Protein AF-A0A2V9KVG9-F1 (afdb_monomer_lite)

pLDDT: mean 78.8, std 19.47, range [45.19, 98.06]

Structure (mmCIF, N/CA/C/O backbone):
data_AF-A0A2V9KVG9-F1
#
_entry.id   AF-A0A2V9KVG9-F1
#
loop_
_atom_site.group_PDB
_atom_site.id
_atom_site.type_symbol
_atom_site.label_atom_id
_atom_site.label_alt_id
_atom_site.label_comp_id
_atom_site.label_asym_id
_atom_site.label_entity_id
_atom_site.label_seq_id
_atom_site.pdbx_PDB_ins_code
_atom_site.Cartn_x
_atom_site.Cartn_y
_atom_site.Cartn_z
_atom_site.occupancy
_atom_site.B_iso_or_equiv
_atom_site.auth_seq_id
_atom_site.auth_comp_id
_atom_site.auth_asym_id
_atom_site.auth_atom_id
_atom_site.pdbx_PDB_model_num
ATOM 1 N N . MET A 1 1 ? -57.458 16.244 28.698 1.00 50.31 1 MET A N 1
ATOM 2 C CA . MET A 1 1 ? -57.359 14.765 28.677 1.00 50.31 1 MET A CA 1
ATOM 3 C C . MET A 1 1 ? -57.199 14.367 27.213 1.00 50.31 1 MET A C 1
ATOM 5 O O . MET A 1 1 ? -58.077 14.705 26.449 1.00 50.31 1 MET A O 1
ATOM 9 N N . LEU A 1 2 ? -56.124 13.781 26.694 1.00 45.19 2 LEU A N 1
ATOM 10 C CA . LEU A 1 2 ? -55.059 12.988 27.284 1.00 45.19 2 LEU A CA 1
ATOM 11 C C . LEU A 1 2 ? -53.724 13.298 26.586 1.00 45.19 2 LEU A C 1
ATOM 13 O O . LEU A 1 2 ? -53.633 13.373 25.363 1.00 45.19 2 LEU A O 1
ATOM 17 N N . LEU A 1 3 ? -52.697 13.413 27.419 1.00 51.16 3 LEU A N 1
ATOM 18 C CA . LEU A 1 3 ? -51.278 13.399 27.098 1.00 51.16 3 LEU A CA 1
ATOM 19 C C . LEU A 1 3 ? -50.956 12.101 26.325 1.00 51.16 3 LEU A C 1
ATOM 21 O O . LEU A 1 3 ? -50.972 11.019 26.914 1.00 51.16 3 LEU A O 1
ATOM 25 N N . ARG A 1 4 ? -50.665 12.167 25.017 1.00 58.94 4 ARG A N 1
ATOM 26 C CA . ARG A 1 4 ? -50.066 11.022 24.309 1.00 58.94 4 ARG A CA 1
ATOM 27 C C . ARG A 1 4 ? -48.588 10.948 24.678 1.00 58.94 4 ARG A C 1
ATOM 29 O O . ARG A 1 4 ? -47.727 11.566 24.061 1.00 58.94 4 ARG A O 1
ATOM 36 N N . LEU A 1 5 ? -48.371 10.222 25.769 1.00 59.16 5 LEU A N 1
ATOM 37 C CA . LEU A 1 5 ? -47.117 9.741 26.324 1.00 59.16 5 LEU A CA 1
ATOM 38 C C . LEU A 1 5 ? -46.108 9.420 25.203 1.00 59.16 5 LEU A C 1
ATOM 40 O O . LEU A 1 5 ? -46.229 8.407 24.514 1.00 59.16 5 LEU A O 1
ATOM 44 N N . ARG A 1 6 ? -45.111 10.293 25.008 1.00 57.78 6 ARG A N 1
ATOM 45 C CA . ARG A 1 6 ? -43.883 9.924 24.288 1.00 57.78 6 ARG A CA 1
ATOM 46 C C . ARG A 1 6 ? -43.221 8.845 25.149 1.00 57.78 6 ARG A C 1
ATOM 48 O O . ARG A 1 6 ? -43.018 9.107 26.336 1.00 57.78 6 ARG A O 1
ATOM 55 N N . PRO A 1 7 ? -42.955 7.636 24.626 1.00 55.12 7 PRO A N 1
ATOM 56 C CA . PRO A 1 7 ? -42.476 6.536 25.444 1.00 55.12 7 PRO A CA 1
ATOM 57 C C . PRO A 1 7 ? -41.129 6.927 26.044 1.00 55.12 7 PRO A C 1
ATOM 59 O O . PRO A 1 7 ? -40.128 7.083 25.344 1.00 55.12 7 PRO A O 1
ATOM 62 N N . LEU A 1 8 ? -41.125 7.067 27.367 1.00 59.31 8 LEU A N 1
ATOM 63 C CA . LEU A 1 8 ? -39.987 7.382 28.232 1.00 59.31 8 LEU A CA 1
ATOM 64 C C . LEU A 1 8 ? -38.924 6.257 28.250 1.00 59.31 8 LEU A C 1
ATOM 66 O O . LEU A 1 8 ? -38.130 6.154 29.173 1.00 59.31 8 LEU A O 1
ATOM 70 N N . TRP A 1 9 ? -38.918 5.394 27.233 1.00 51.44 9 TRP A N 1
ATOM 71 C CA . TRP A 1 9 ? -38.003 4.269 27.050 1.00 51.44 9 TRP A CA 1
ATOM 72 C C . TRP A 1 9 ? -36.781 4.625 26.198 1.00 51.44 9 TRP A C 1
ATOM 74 O O . TRP A 1 9 ? -35.740 3.990 26.319 1.00 51.44 9 TRP A O 1
ATOM 84 N N . ILE A 1 10 ? -36.868 5.676 25.378 1.00 55.62 10 ILE A N 1
ATOM 85 C CA . ILE A 1 10 ? -35.761 6.083 24.494 1.00 55.62 10 ILE A CA 1
ATOM 86 C C . ILE A 1 10 ? -34.601 6.706 25.296 1.00 55.62 10 ILE A C 1
ATOM 88 O O . ILE A 1 10 ? -33.453 6.659 24.866 1.00 55.62 10 ILE A O 1
ATOM 92 N N . LEU A 1 11 ? -34.866 7.221 26.502 1.00 54.06 11 LEU A N 1
ATOM 93 C CA . LEU A 1 11 ? -33.834 7.803 27.368 1.00 54.06 11 LEU A CA 1
ATOM 94 C C . LEU A 1 11 ? -33.127 6.783 28.277 1.00 54.06 11 LEU A C 1
ATOM 96 O O . LEU A 1 11 ? -32.067 7.106 28.801 1.00 54.06 11 LEU A O 1
ATOM 100 N N . LEU A 1 12 ? -33.658 5.563 28.447 1.00 57.03 12 LEU A N 1
ATOM 101 C CA . LEU A 1 12 ? -33.042 4.555 29.326 1.00 57.03 12 LEU A CA 1
ATOM 102 C C . LEU A 1 12 ? -32.025 3.658 28.601 1.00 57.03 12 LEU A C 1
ATOM 104 O O . LEU A 1 12 ? -31.155 3.083 29.242 1.00 57.03 12 LEU A O 1
ATOM 108 N N . PHE A 1 13 ? -32.115 3.552 27.272 1.00 53.44 13 PHE A N 1
ATOM 109 C CA . PHE A 1 13 ? -31.229 2.694 26.473 1.00 53.44 13 PHE A CA 1
ATOM 110 C C . PHE A 1 13 ? -30.088 3.456 25.784 1.00 53.44 13 PHE A C 1
ATOM 112 O O . PHE A 1 13 ? -29.139 2.855 25.294 1.00 53.44 13 PHE A O 1
ATOM 119 N N . SER A 1 14 ? -30.169 4.787 25.737 1.00 53.19 14 SER A N 1
ATOM 120 C CA . SER A 1 14 ? -29.235 5.627 24.977 1.00 53.19 14 SER A CA 1
ATOM 121 C C . SER A 1 14 ? -28.119 6.236 25.832 1.00 53.19 14 SER A C 1
ATOM 123 O O . SER A 1 14 ? -27.464 7.185 25.403 1.00 53.19 14 SER A O 1
ATOM 125 N N . SER A 1 15 ? -27.908 5.725 27.045 1.00 64.94 15 SER A N 1
ATOM 126 C CA . SER A 1 15 ? -26.841 6.180 27.931 1.00 64.94 15 SER A CA 1
ATOM 127 C C . SER A 1 15 ? -25.916 5.011 28.233 1.00 64.94 15 SER A C 1
ATOM 129 O O . SER A 1 15 ? -26.244 4.174 29.063 1.00 64.94 15 SER A O 1
ATOM 131 N N . TRP A 1 16 ? -24.794 4.981 27.508 1.00 62.19 16 TRP A N 1
ATOM 132 C CA . TRP A 1 16 ? -23.524 4.285 27.780 1.00 62.19 16 TRP A CA 1
ATOM 133 C C . TRP A 1 16 ? -23.016 3.481 26.587 1.00 62.19 16 TRP A C 1
ATOM 135 O O . TRP A 1 16 ? -22.902 2.264 26.626 1.00 62.19 16 TRP A O 1
ATOM 145 N N . VAL A 1 17 ? -22.586 4.183 25.547 1.00 58.09 17 VAL A N 1
ATOM 146 C CA . VAL A 1 17 ? -21.358 3.781 24.859 1.00 58.09 17 VAL A CA 1
ATOM 147 C C . VAL A 1 17 ? -20.621 5.074 24.529 1.00 58.09 17 VAL A C 1
ATOM 149 O O . VAL A 1 17 ? -20.745 5.670 23.467 1.00 58.09 17 VAL A O 1
ATOM 152 N N . SER A 1 18 ? -19.898 5.582 25.527 1.00 58.69 18 SER A N 1
ATOM 153 C CA . SER A 1 18 ? -18.825 6.542 25.281 1.00 58.69 18 SER A CA 1
ATOM 154 C C . SER A 1 18 ? -17.593 5.716 24.913 1.00 58.69 18 SER A C 1
ATOM 156 O O . SER A 1 18 ? -16.693 5.514 25.724 1.00 58.69 18 SER A O 1
ATOM 158 N N . VAL A 1 19 ? -17.604 5.122 23.716 1.00 60.00 19 VAL A N 1
ATOM 159 C CA . VAL A 1 19 ? -16.382 4.569 23.122 1.00 60.00 19 VAL A CA 1
ATOM 160 C C . VAL A 1 19 ? -15.607 5.779 22.612 1.00 60.00 19 VAL A C 1
ATOM 162 O O . VAL A 1 19 ? -15.928 6.349 21.574 1.00 60.00 19 VAL A O 1
ATOM 165 N N . GLY A 1 20 ? -14.658 6.252 23.419 1.00 57.00 20 GLY A N 1
ATOM 166 C CA . GLY A 1 20 ? -13.792 7.369 23.053 1.00 57.00 20 GLY A CA 1
ATOM 167 C C . GLY A 1 20 ? -12.872 6.984 21.883 1.00 57.00 20 GLY A C 1
ATOM 168 O O . GLY A 1 20 ? -12.286 5.900 21.918 1.00 57.00 20 GLY A O 1
ATOM 169 N N . PRO A 1 21 ? -12.680 7.846 20.866 1.00 56.66 21 PRO A N 1
ATOM 170 C CA . PRO A 1 21 ? -11.936 7.516 19.650 1.00 56.66 21 PRO A CA 1
ATOM 171 C C . PRO A 1 21 ? -10.418 7.688 19.839 1.00 56.66 21 PRO A C 1
ATOM 173 O O . PRO A 1 21 ? -9.743 8.278 19.002 1.00 56.66 21 PRO A O 1
ATOM 176 N N . ALA A 1 22 ? -9.849 7.198 20.943 1.00 58.94 22 ALA A N 1
ATOM 177 C CA . ALA A 1 22 ? -8.409 7.328 21.182 1.00 58.94 22 ALA A CA 1
ATOM 178 C C . ALA A 1 22 ? -7.573 6.512 20.170 1.00 58.94 22 ALA A C 1
ATOM 180 O O . ALA A 1 22 ? -6.475 6.928 19.810 1.00 58.94 22 ALA A O 1
ATOM 181 N N . GLY A 1 23 ? -8.103 5.384 19.676 1.00 62.59 23 GLY A N 1
ATOM 182 C CA . GLY A 1 23 ? -7.448 4.547 18.659 1.00 62.59 23 GLY A CA 1
ATOM 183 C C . GLY A 1 23 ? -7.598 5.069 17.226 1.00 62.59 23 GLY A C 1
ATOM 184 O O . GLY A 1 23 ? -6.627 5.095 16.477 1.00 62.59 23 GLY A O 1
ATOM 185 N N . GLN A 1 24 ? -8.778 5.590 16.869 1.00 70.75 24 GLN A N 1
ATOM 186 C CA . GLN A 1 24 ? -9.079 6.036 15.499 1.00 70.75 24 GLN A CA 1
ATOM 187 C C . GLN A 1 24 ? -8.153 7.154 15.007 1.00 70.75 24 GLN A C 1
ATOM 189 O O . GLN A 1 24 ? -7.774 7.177 13.844 1.00 70.75 24 GLN A O 1
ATOM 194 N N . GLN A 1 25 ? -7.731 8.059 15.890 1.00 76.00 25 GLN A N 1
ATOM 195 C CA . GLN A 1 25 ? -6.892 9.189 15.491 1.00 76.00 25 GLN A CA 1
ATOM 196 C C . GLN A 1 25 ? -5.454 8.767 15.130 1.00 76.00 25 GLN A C 1
ATOM 198 O O . GLN A 1 25 ? -4.830 9.364 14.249 1.00 76.00 25 GLN A O 1
ATOM 203 N N . ALA A 1 26 ? -4.930 7.733 15.798 1.00 78.00 26 ALA A N 1
ATOM 204 C CA . ALA A 1 26 ? -3.624 7.155 15.489 1.00 78.00 26 ALA A CA 1
ATOM 205 C C . ALA A 1 26 ? -3.674 6.331 14.193 1.00 78.00 26 ALA A C 1
ATOM 207 O O . ALA A 1 26 ? -2.747 6.405 13.378 1.00 78.00 26 ALA A O 1
ATOM 208 N N . ASP A 1 27 ? -4.775 5.614 13.970 1.00 88.12 27 ASP A N 1
ATOM 209 C CA . ASP A 1 27 ? -5.002 4.851 12.745 1.00 88.12 27 ASP A CA 1
ATOM 210 C C . ASP A 1 27 ? -5.146 5.784 11.538 1.00 88.12 27 ASP A C 1
ATOM 212 O O . ASP A 1 27 ? -4.456 5.592 10.541 1.00 88.12 27 ASP A O 1
ATOM 216 N N . ASP A 1 28 ? -5.917 6.870 11.649 1.00 91.25 28 ASP A N 1
ATOM 217 C CA . ASP A 1 28 ? -6.106 7.856 10.576 1.00 91.25 28 ASP A CA 1
ATOM 218 C C . ASP A 1 28 ? -4.789 8.509 10.133 1.00 91.25 28 ASP A C 1
ATOM 220 O O . ASP A 1 28 ? -4.519 8.657 8.937 1.00 91.25 28 ASP A O 1
ATOM 224 N N . ALA A 1 29 ? -3.940 8.900 11.088 1.00 94.25 29 ALA A N 1
ATOM 225 C CA . ALA A 1 29 ? -2.621 9.456 10.789 1.00 94.25 29 ALA A CA 1
ATOM 226 C C . ALA A 1 29 ? -1.718 8.424 10.091 1.00 94.25 29 ALA A C 1
ATOM 228 O O . ALA A 1 29 ? -0.984 8.754 9.154 1.00 94.25 29 ALA A O 1
ATOM 229 N N . THR A 1 30 ? -1.799 7.166 10.523 1.00 95.50 30 THR A N 1
ATOM 230 C CA . THR A 1 30 ? -1.025 6.057 9.960 1.00 95.50 30 THR A CA 1
ATOM 231 C C . THR A 1 30 ? -1.491 5.703 8.547 1.00 95.50 30 THR A C 1
ATOM 233 O O . THR A 1 30 ? -0.658 5.544 7.653 1.00 95.50 30 THR A O 1
ATOM 236 N N . ILE A 1 31 ? -2.806 5.662 8.320 1.00 96.12 31 ILE A N 1
ATOM 237 C CA . ILE A 1 31 ? -3.430 5.464 7.009 1.00 96.12 31 ILE A CA 1
ATOM 238 C C . ILE A 1 31 ? -2.956 6.560 6.056 1.00 96.12 31 ILE A C 1
ATOM 240 O O . ILE A 1 31 ? -2.384 6.248 5.018 1.00 96.12 31 ILE A O 1
ATOM 244 N N . LYS A 1 32 ? -3.083 7.840 6.435 1.00 96.75 32 LYS A N 1
ATOM 245 C CA . LYS A 1 32 ? -2.634 8.967 5.598 1.00 96.75 32 LYS A CA 1
ATOM 246 C C . LYS A 1 32 ? -1.167 8.849 5.196 1.00 96.75 32 LYS A C 1
ATOM 248 O O . LYS A 1 32 ? -0.830 9.053 4.032 1.00 96.75 32 LYS A O 1
ATOM 253 N N . ARG A 1 33 ? -0.297 8.488 6.145 1.00 97.62 33 ARG A N 1
ATOM 254 C CA . ARG A 1 33 ? 1.133 8.309 5.881 1.00 97.62 33 ARG A CA 1
ATOM 255 C C . ARG A 1 33 ? 1.387 7.210 4.850 1.00 97.62 33 ARG A C 1
ATOM 257 O O . ARG A 1 33 ? 2.169 7.427 3.926 1.00 97.62 33 ARG A O 1
ATOM 264 N N . TYR A 1 34 ? 0.765 6.042 5.005 1.00 97.88 34 TYR A N 1
ATOM 265 C CA . TYR A 1 34 ? 0.974 4.944 4.061 1.00 97.88 34 TYR A CA 1
ATOM 266 C C . TYR A 1 34 ? 0.319 5.200 2.704 1.00 97.88 34 TYR A C 1
ATOM 268 O O . TYR A 1 34 ? 0.906 4.809 1.700 1.00 97.88 34 TYR A O 1
ATOM 276 N N . SER A 1 35 ? -0.808 5.917 2.647 1.00 97.38 35 SER A N 1
ATOM 277 C CA . SER A 1 35 ? -1.394 6.390 1.383 1.00 97.38 35 SER A CA 1
ATOM 278 C C . SER A 1 35 ? -0.419 7.276 0.627 1.00 97.38 35 SER A C 1
ATOM 280 O O . SER A 1 35 ? -0.087 6.985 -0.518 1.00 97.38 35 SER A O 1
ATOM 282 N N . GLN A 1 36 ? 0.143 8.281 1.297 1.00 98.06 36 GLN A N 1
ATOM 283 C CA . GLN A 1 36 ? 1.121 9.171 0.682 1.00 98.06 36 GLN A CA 1
ATOM 284 C C . GLN A 1 36 ? 2.385 8.419 0.234 1.00 98.06 36 GLN A C 1
ATOM 286 O O . GLN A 1 36 ? 2.906 8.672 -0.850 1.00 98.06 36 GLN A O 1
ATOM 291 N N . GLN A 1 37 ? 2.877 7.476 1.044 1.00 97.94 37 GLN A N 1
ATOM 292 C CA . GLN A 1 37 ? 4.036 6.659 0.681 1.00 97.94 37 GLN A CA 1
ATOM 293 C C . GLN A 1 37 ? 3.751 5.773 -0.541 1.00 97.94 37 GLN A C 1
ATOM 295 O O . GLN A 1 37 ? 4.599 5.672 -1.426 1.00 97.94 37 GLN A O 1
ATOM 300 N N . ALA A 1 38 ? 2.572 5.149 -0.599 1.00 97.38 38 ALA A N 1
ATOM 301 C CA . ALA A 1 38 ? 2.153 4.337 -1.733 1.00 97.38 38 ALA A CA 1
ATOM 302 C C . ALA A 1 38 ? 2.052 5.182 -3.008 1.00 97.38 38 ALA A C 1
ATOM 304 O O . ALA A 1 38 ? 2.620 4.804 -4.026 1.00 97.38 38 ALA A O 1
ATOM 305 N N . GLU A 1 39 ? 1.409 6.349 -2.948 1.00 96.88 39 GLU A N 1
ATOM 306 C CA . GLU A 1 39 ? 1.285 7.272 -4.084 1.00 96.88 39 GLU A CA 1
ATOM 307 C C . GLU A 1 39 ? 2.649 7.736 -4.604 1.00 96.88 39 GLU A C 1
ATOM 309 O O . GLU A 1 39 ? 2.900 7.698 -5.808 1.00 96.88 39 GLU A O 1
ATOM 314 N N . GLN A 1 40 ? 3.559 8.120 -3.704 1.00 97.94 40 GLN A N 1
ATOM 315 C CA . GLN A 1 40 ? 4.917 8.527 -4.070 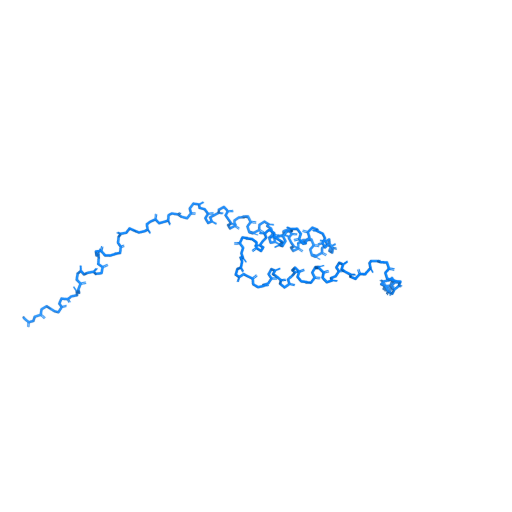1.00 97.94 40 GLN A CA 1
ATOM 316 C C . GLN A 1 40 ? 5.701 7.385 -4.719 1.00 97.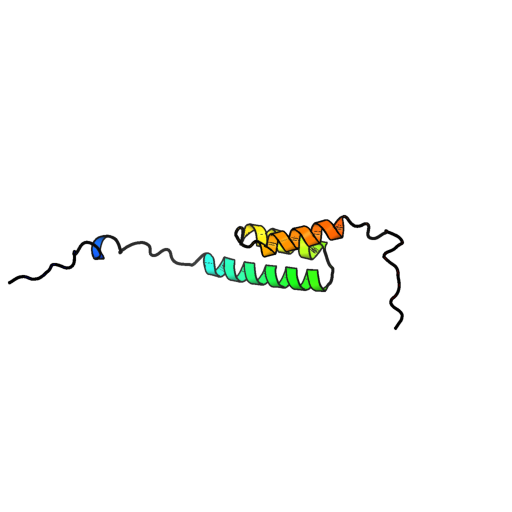94 40 GLN A C 1
ATOM 318 O O . GLN A 1 40 ? 6.370 7.597 -5.729 1.00 97.94 40 GLN A O 1
ATOM 323 N N . ALA A 1 41 ? 5.605 6.175 -4.168 1.00 96.94 41 ALA A N 1
ATOM 324 C CA . ALA A 1 41 ? 6.286 5.008 -4.712 1.00 96.94 41 ALA A CA 1
ATOM 325 C C . ALA A 1 41 ? 5.713 4.593 -6.077 1.00 96.94 41 ALA A C 1
ATOM 327 O O . ALA A 1 41 ? 6.476 4.320 -7.003 1.00 96.94 41 ALA A O 1
ATOM 328 N N . LEU A 1 42 ? 4.386 4.629 -6.241 1.00 95.44 42 LEU A N 1
ATOM 329 C CA . LEU A 1 42 ? 3.714 4.387 -7.521 1.00 95.44 42 LEU A CA 1
ATOM 330 C C . LEU A 1 42 ? 4.130 5.424 -8.573 1.00 95.44 42 LEU A C 1
ATOM 332 O O . LEU A 1 42 ? 4.488 5.052 -9.690 1.00 95.44 42 LEU A O 1
ATOM 336 N N . ALA A 1 43 ? 4.158 6.710 -8.210 1.00 95.69 43 ALA A N 1
ATOM 337 C CA . ALA A 1 43 ? 4.627 7.781 -9.089 1.00 95.69 43 ALA A CA 1
ATOM 338 C C . ALA A 1 43 ? 6.109 7.614 -9.465 1.00 95.69 43 ALA A C 1
ATOM 340 O O . ALA A 1 43 ? 6.495 7.850 -10.609 1.00 95.69 43 A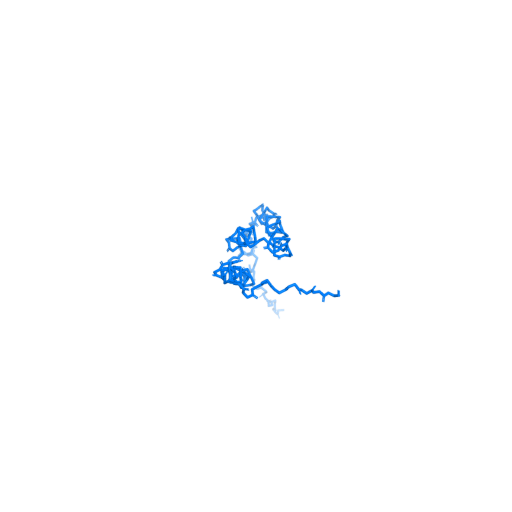LA A O 1
ATOM 341 N N . GLY A 1 44 ? 6.931 7.154 -8.518 1.00 94.62 44 GLY A N 1
ATOM 342 C CA . GLY A 1 44 ? 8.342 6.835 -8.724 1.00 94.62 44 GLY A CA 1
ATOM 343 C C . GLY A 1 44 ? 8.605 5.509 -9.444 1.00 94.62 44 GLY A C 1
ATOM 344 O O . GLY A 1 44 ? 9.766 5.192 -9.690 1.00 94.62 44 GLY A O 1
ATOM 345 N N . LYS A 1 45 ? 7.562 4.730 -9.778 1.00 92.88 45 LYS A N 1
ATOM 346 C CA . LYS A 1 45 ? 7.657 3.347 -10.285 1.00 92.88 45 LYS A CA 1
ATOM 347 C C . LYS A 1 45 ? 8.468 2.402 -9.384 1.00 92.88 45 LYS A C 1
ATOM 349 O O . LYS A 1 45 ? 8.925 1.353 -9.839 1.00 92.88 45 LYS A O 1
ATOM 354 N N . ASP A 1 46 ? 8.622 2.740 -8.108 1.00 95.06 46 ASP A N 1
ATOM 355 C CA . ASP A 1 46 ? 9.206 1.851 -7.109 1.00 95.06 46 ASP A CA 1
ATOM 356 C C . ASP A 1 46 ? 8.131 0.860 -6.655 1.00 95.06 46 ASP A C 1
ATOM 358 O O . ASP A 1 46 ? 7.421 1.056 -5.666 1.00 95.06 46 ASP A O 1
ATOM 362 N N . LEU A 1 47 ? 7.976 -0.207 -7.440 1.00 93.12 47 LEU A N 1
ATOM 363 C CA . LEU A 1 47 ? 6.949 -1.222 -7.214 1.00 93.12 47 LEU A CA 1
ATOM 364 C C . LEU A 1 47 ? 7.136 -1.959 -5.877 1.00 93.12 47 LEU A C 1
ATOM 366 O O . LEU A 1 47 ? 6.149 -2.367 -5.267 1.00 93.12 47 LEU A O 1
ATOM 370 N N . GLY A 1 48 ? 8.373 -2.081 -5.385 1.00 94.06 48 GLY A N 1
ATOM 371 C CA . GLY A 1 48 ? 8.663 -2.727 -4.103 1.00 94.06 48 GLY A CA 1
ATOM 372 C C . GLY A 1 48 ? 8.203 -1.878 -2.917 1.00 94.06 48 GLY A C 1
ATOM 373 O O . GLY A 1 48 ? 7.501 -2.368 -2.022 1.00 94.06 48 GLY A O 1
ATOM 374 N N . ALA A 1 49 ? 8.539 -0.584 -2.930 1.00 96.00 49 ALA A N 1
ATOM 375 C CA . ALA A 1 49 ? 8.076 0.355 -1.913 1.00 96.00 49 ALA A CA 1
ATOM 376 C C . ALA A 1 49 ? 6.553 0.555 -1.973 1.00 96.00 49 ALA A C 1
ATOM 378 O O . ALA A 1 49 ? 5.902 0.604 -0.924 1.00 96.00 49 ALA A O 1
ATOM 379 N N . ALA A 1 50 ? 5.976 0.604 -3.179 1.00 97.62 50 ALA A N 1
ATOM 380 C CA . ALA A 1 50 ? 4.535 0.722 -3.381 1.00 97.62 50 ALA A CA 1
ATOM 381 C C . ALA A 1 50 ? 3.790 -0.482 -2.795 1.00 97.62 50 ALA A C 1
ATOM 383 O O . ALA A 1 50 ? 2.870 -0.299 -1.998 1.00 97.62 50 ALA A O 1
ATOM 384 N N . GLY A 1 51 ? 4.228 -1.704 -3.120 1.00 97.25 51 GLY A N 1
ATOM 385 C CA . GLY A 1 51 ? 3.645 -2.932 -2.577 1.00 97.25 51 GLY A CA 1
ATOM 386 C C . GLY A 1 51 ? 3.689 -2.957 -1.051 1.00 97.25 51 GLY A C 1
ATOM 387 O O . GLY A 1 51 ? 2.661 -3.135 -0.403 1.00 97.25 51 GLY A O 1
ATOM 388 N N . SER A 1 52 ? 4.850 -2.648 -0.467 1.00 97.88 52 SER A N 1
ATOM 389 C CA . SER A 1 52 ? 5.027 -2.628 0.992 1.00 97.88 52 SER A CA 1
ATOM 390 C C . SER A 1 52 ? 4.108 -1.622 1.703 1.00 97.88 52 SER A C 1
ATOM 392 O O . SER A 1 52 ? 3.612 -1.890 2.798 1.00 97.88 52 SER A O 1
ATOM 394 N N . ALA A 1 53 ? 3.892 -0.438 1.121 1.00 98.00 53 ALA A N 1
ATOM 395 C CA . ALA A 1 53 ? 3.003 0.575 1.691 1.00 98.00 53 ALA A CA 1
ATOM 396 C C . ALA A 1 53 ? 1.523 0.178 1.552 1.00 98.00 53 ALA A C 1
ATOM 398 O O . ALA A 1 53 ? 0.757 0.288 2.514 1.00 98.00 53 ALA A O 1
ATOM 399 N N . LEU A 1 54 ? 1.134 -0.345 0.387 1.00 98.06 54 LEU A N 1
ATOM 400 C CA . LEU A 1 54 ? -0.225 -0.809 0.119 1.00 98.06 54 LEU A CA 1
ATOM 401 C C . LEU A 1 54 ? -0.611 -2.032 0.966 1.00 98.06 54 LEU A C 1
ATOM 403 O O . LEU A 1 54 ? -1.743 -2.112 1.430 1.00 98.06 54 LEU A O 1
ATOM 407 N N . GLU A 1 55 ? 0.313 -2.952 1.252 1.00 97.81 55 GLU A N 1
ATOM 408 C CA . GLU A 1 55 ? 0.068 -4.087 2.157 1.00 97.81 55 GLU A CA 1
ATOM 409 C C . GLU A 1 55 ? -0.273 -3.629 3.579 1.00 97.81 55 GLU A C 1
ATOM 411 O O . GLU A 1 55 ? -1.124 -4.217 4.250 1.00 97.81 55 GLU A O 1
ATOM 416 N N . LYS A 1 56 ? 0.382 -2.566 4.056 1.00 97.88 56 LYS A N 1
ATOM 417 C CA . LYS A 1 56 ? 0.073 -1.980 5.364 1.00 97.88 56 LYS A CA 1
ATOM 418 C C . LYS A 1 56 ? -1.284 -1.289 5.346 1.00 97.88 56 LYS A C 1
ATOM 420 O O . LYS A 1 56 ? -2.046 -1.463 6.293 1.00 97.88 56 LYS A O 1
ATOM 425 N N . LEU A 1 57 ? -1.612 -0.578 4.265 1.00 96.94 57 LEU A N 1
ATOM 426 C CA . LEU A 1 57 ? -2.952 -0.021 4.074 1.00 96.94 57 LEU A CA 1
ATOM 427 C C . LEU A 1 57 ? -4.018 -1.109 4.072 1.00 96.94 57 LEU A C 1
ATOM 429 O O . LEU A 1 57 ? -4.983 -0.979 4.806 1.00 96.94 57 LEU A O 1
ATOM 433 N N . ALA A 1 58 ? -3.817 -2.217 3.358 1.00 96.94 58 ALA A N 1
ATOM 434 C CA . ALA A 1 58 ? -4.799 -3.298 3.274 1.00 96.94 58 ALA A CA 1
ATOM 435 C C . ALA A 1 58 ? -5.152 -3.892 4.651 1.00 96.94 58 ALA A C 1
ATOM 437 O O . ALA A 1 58 ? -6.269 -4.358 4.861 1.00 96.94 58 ALA A O 1
ATOM 438 N N . ARG A 1 59 ? -4.218 -3.852 5.611 1.00 96.12 59 ARG A N 1
ATOM 439 C CA . ARG A 1 59 ? -4.462 -4.281 6.999 1.00 96.12 59 ARG A CA 1
ATOM 440 C C . ARG A 1 59 ? -5.259 -3.258 7.809 1.00 96.12 59 ARG A C 1
ATOM 442 O O . ARG A 1 59 ? -6.029 -3.660 8.674 1.00 96.12 59 ARG A O 1
ATOM 449 N N . LEU A 1 60 ? -5.058 -1.966 7.554 1.00 94.19 60 LEU A N 1
ATOM 450 C CA . LEU A 1 60 ? -5.723 -0.866 8.267 1.00 94.19 60 LEU A CA 1
ATOM 451 C C . LEU A 1 60 ? -7.103 -0.546 7.678 1.00 94.19 60 LEU A C 1
ATOM 453 O O . LEU A 1 60 ? -8.012 -0.147 8.399 1.00 94.19 60 LEU A O 1
ATOM 457 N N . THR A 1 61 ? -7.271 -0.734 6.370 1.00 93.75 61 THR A N 1
ATOM 458 C CA . THR A 1 61 ? -8.479 -0.397 5.614 1.00 93.75 61 THR A CA 1
ATOM 459 C C . THR A 1 61 ? -8.977 -1.589 4.783 1.00 93.75 61 THR A C 1
ATOM 461 O O . THR A 1 61 ? -9.093 -1.495 3.559 1.00 93.75 61 THR A O 1
ATOM 464 N N . PRO A 1 62 ? -9.358 -2.714 5.423 1.00 93.69 62 PRO A N 1
ATOM 465 C CA . PRO A 1 62 ? -9.740 -3.946 4.718 1.00 93.69 62 PRO A CA 1
ATOM 466 C C . PRO A 1 62 ? -10.975 -3.796 3.813 1.00 93.69 62 PRO A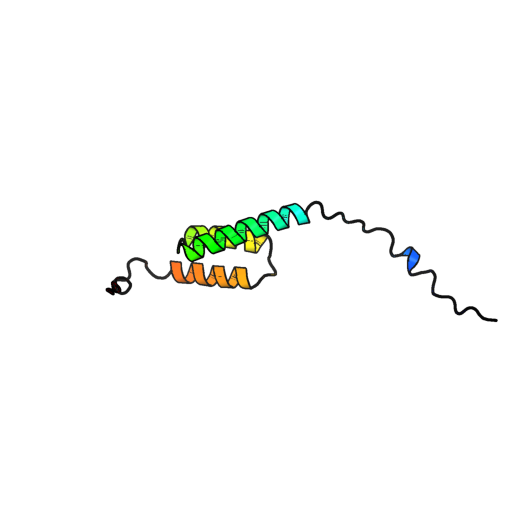 C 1
ATOM 468 O O . PRO A 1 62 ? -11.222 -4.632 2.952 1.00 93.69 62 PRO A O 1
ATOM 471 N N . ASN A 1 63 ? -11.748 -2.722 3.985 1.00 93.62 63 ASN A N 1
ATOM 472 C CA . ASN A 1 63 ? -12.962 -2.450 3.216 1.00 93.62 63 ASN A CA 1
ATOM 473 C C . ASN A 1 63 ? -12.740 -1.477 2.045 1.00 93.62 63 ASN A C 1
ATOM 475 O O . ASN A 1 63 ? -13.713 -1.045 1.430 1.00 93.62 63 ASN A O 1
ATOM 479 N N . VAL A 1 64 ? -11.493 -1.087 1.749 1.00 95.06 64 VAL A N 1
ATOM 480 C CA . VAL A 1 64 ? -11.182 -0.159 0.651 1.00 95.06 64 VAL A CA 1
ATOM 481 C C . VAL A 1 64 ? -10.686 -0.948 -0.567 1.00 95.06 64 VAL A C 1
ATOM 483 O O . VAL A 1 64 ? -9.524 -1.356 -0.598 1.00 95.06 64 VAL A O 1
ATOM 486 N N . PRO A 1 65 ? -11.529 -1.157 -1.597 1.00 95.06 65 PRO A N 1
ATOM 487 C CA . PRO A 1 65 ? -11.179 -1.989 -2.751 1.00 95.06 65 PRO A CA 1
ATOM 488 C C . PRO A 1 65 ? -10.017 -1.417 -3.576 1.00 95.06 65 PRO A C 1
ATOM 490 O O . PRO A 1 65 ? -9.227 -2.181 -4.126 1.00 95.06 65 PRO A O 1
ATOM 493 N N . GLU A 1 66 ? -9.866 -0.089 -3.604 1.00 95.44 66 GLU A N 1
ATOM 494 C CA . GLU A 1 66 ? -8.787 0.619 -4.310 1.00 95.44 66 GLU A CA 1
ATOM 495 C C . GLU A 1 66 ? -7.390 0.120 -3.897 1.00 95.44 66 GLU A C 1
ATOM 497 O O . GLU A 1 66 ? -6.499 -0.032 -4.730 1.00 95.44 66 GLU A O 1
ATOM 502 N N . VAL A 1 67 ? -7.196 -0.189 -2.608 1.00 97.31 67 VAL A N 1
ATOM 503 C CA . VAL A 1 67 ? -5.904 -0.662 -2.087 1.00 97.31 67 VAL A CA 1
ATOM 504 C C . VAL A 1 67 ? -5.547 -2.020 -2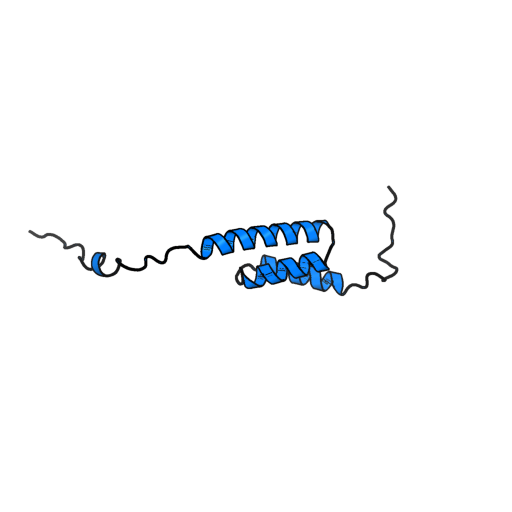.692 1.00 97.31 67 VAL A C 1
ATOM 506 O O . VAL A 1 67 ? -4.412 -2.233 -3.117 1.00 97.31 67 VAL A O 1
ATOM 509 N N . TYR A 1 68 ? -6.525 -2.922 -2.793 1.00 97.44 68 TYR A N 1
ATOM 510 C CA . TYR A 1 68 ? -6.339 -4.236 -3.407 1.00 97.44 68 TYR A CA 1
ATOM 511 C C . TYR A 1 68 ? -6.169 -4.147 -4.928 1.00 97.44 68 TYR A C 1
ATOM 513 O O . TYR A 1 68 ? -5.359 -4.883 -5.490 1.00 97.44 68 TYR A O 1
ATOM 521 N N . ALA A 1 69 ? -6.868 -3.224 -5.595 1.00 97.31 69 ALA A N 1
ATOM 522 C CA . ALA A 1 69 ? -6.692 -2.969 -7.026 1.00 97.31 69 ALA A CA 1
ATOM 523 C C . ALA A 1 69 ? -5.265 -2.480 -7.344 1.00 97.31 69 ALA A C 1
ATOM 525 O O . ALA A 1 69 ? -4.609 -2.983 -8.264 1.00 97.31 69 ALA A O 1
ATOM 526 N N . ASN A 1 70 ? -4.744 -1.565 -6.524 1.00 96.31 70 ASN A N 1
ATOM 527 C CA . ASN A 1 70 ? -3.377 -1.070 -6.649 1.00 96.31 70 ASN A CA 1
ATOM 528 C C . ASN A 1 70 ? -2.343 -2.168 -6.355 1.00 96.31 70 ASN A C 1
ATOM 530 O O . ASN A 1 70 ? -1.368 -2.288 -7.094 1.00 96.31 70 ASN A O 1
ATOM 534 N N . LEU A 1 71 ? -2.571 -3.023 -5.347 1.00 96.81 71 LEU A N 1
ATOM 535 C CA . LEU A 1 71 ? -1.724 -4.200 -5.096 1.00 96.81 71 LEU A CA 1
ATOM 536 C C . LEU A 1 71 ? -1.699 -5.157 -6.287 1.00 96.81 71 LEU A C 1
ATOM 538 O O . LEU A 1 71 ? -0.627 -5.595 -6.695 1.00 96.81 71 LEU A O 1
ATOM 542 N N . GLY A 1 72 ? -2.862 -5.447 -6.874 1.00 95.62 72 GLY A N 1
ATOM 543 C CA . GLY A 1 72 ? -2.961 -6.277 -8.073 1.00 95.62 72 GLY A CA 1
ATOM 544 C C . GLY A 1 72 ? -2.127 -5.714 -9.223 1.00 95.62 72 GLY A C 1
ATOM 545 O O . GLY A 1 72 ? -1.348 -6.441 -9.835 1.00 95.62 72 GLY A O 1
ATOM 546 N N . THR A 1 73 ? -2.219 -4.403 -9.454 1.00 94.56 73 THR A N 1
ATOM 547 C CA . THR A 1 73 ? -1.425 -3.701 -10.475 1.00 94.56 73 THR A CA 1
ATOM 548 C C . THR A 1 73 ? 0.073 -3.807 -10.198 1.00 94.56 73 THR A C 1
ATOM 550 O O . THR A 1 73 ? 0.854 -4.132 -11.094 1.00 94.56 73 THR A O 1
ATOM 553 N N . VAL A 1 74 ? 0.487 -3.572 -8.950 1.00 94.94 74 VAL A N 1
ATOM 554 C CA . VAL A 1 74 ? 1.889 -3.663 -8.530 1.00 94.94 74 VAL A CA 1
ATOM 555 C C . VAL A 1 74 ? 2.431 -5.078 -8.723 1.00 94.94 74 VAL A C 1
ATOM 557 O O . VAL A 1 74 ? 3.499 -5.240 -9.308 1.00 94.94 74 VAL A O 1
ATOM 560 N N . TYR A 1 75 ? 1.714 -6.111 -8.279 1.00 92.50 75 TYR A N 1
ATOM 561 C CA . TYR A 1 75 ? 2.169 -7.492 -8.444 1.00 92.50 75 TYR A CA 1
ATOM 562 C C . TYR A 1 75 ? 2.197 -7.925 -9.907 1.00 92.50 75 TYR A C 1
ATOM 564 O O . TYR A 1 75 ? 3.173 -8.539 -10.324 1.00 92.50 75 TYR A O 1
ATOM 572 N N . TYR A 1 76 ? 1.193 -7.557 -10.702 1.00 89.94 76 TYR A N 1
ATOM 573 C CA . TYR A 1 76 ? 1.189 -7.849 -12.134 1.00 89.94 76 TYR A CA 1
ATOM 574 C C . TYR A 1 76 ? 2.402 -7.229 -12.838 1.00 89.94 76 TYR A C 1
ATOM 576 O O . TYR A 1 76 ? 3.117 -7.904 -13.572 1.00 89.94 76 TYR A O 1
ATOM 584 N N . THR A 1 77 ? 2.690 -5.960 -12.542 1.00 88.94 77 THR A N 1
ATOM 585 C CA . THR A 1 77 ? 3.812 -5.237 -13.157 1.00 88.94 77 THR A CA 1
ATOM 586 C C . THR A 1 77 ? 5.171 -5.793 -12.714 1.00 88.94 77 THR A C 1
ATOM 588 O O . THR A 1 77 ? 6.123 -5.751 -13.482 1.00 88.94 77 THR A O 1
ATOM 591 N N . GLN A 1 78 ? 5.281 -6.336 -11.496 1.00 85.56 78 GLN A N 1
ATOM 592 C CA . GLN A 1 78 ? 6.512 -6.987 -11.023 1.00 85.56 78 GLN A CA 1
ATOM 593 C C . GLN A 1 78 ? 6.768 -8.352 -11.671 1.00 85.56 78 GLN A C 1
ATOM 595 O O . GLN A 1 78 ? 7.922 -8.764 -11.766 1.00 85.56 78 GLN A O 1
ATOM 600 N N . ILE A 1 79 ? 5.711 -9.064 -12.074 1.00 81.06 79 ILE A N 1
ATOM 601 C CA . ILE A 1 79 ? 5.825 -10.347 -12.779 1.00 81.06 79 ILE A CA 1
ATOM 602 C C . ILE A 1 79 ? 6.324 -10.131 -14.213 1.00 81.06 79 ILE A C 1
ATOM 604 O O . ILE A 1 79 ? 6.994 -11.008 -14.760 1.00 81.06 79 ILE A O 1
ATOM 608 N N . GLU A 1 80 ? 6.033 -8.976 -14.822 1.00 66.69 80 GLU A N 1
ATOM 609 C CA . GLU A 1 80 ? 6.584 -8.636 -16.131 1.00 66.69 80 GLU A CA 1
ATOM 610 C C . GLU A 1 80 ? 8.120 -8.519 -16.033 1.00 66.69 80 GLU A C 1
ATOM 612 O O . GLU A 1 80 ? 8.625 -7.702 -15.255 1.00 66.69 80 GLU A O 1
ATOM 617 N N . PRO A 1 81 ? 8.899 -9.335 -16.773 1.00 59.81 81 PRO A N 1
ATOM 618 C CA . PRO A 1 81 ? 10.349 -9.346 -16.637 1.00 59.81 81 PRO A CA 1
ATOM 619 C C . PRO A 1 81 ? 10.912 -7.973 -16.998 1.00 59.81 81 PRO A C 1
ATOM 621 O O . PRO A 1 81 ? 10.744 -7.491 -18.122 1.00 59.81 81 PRO A O 1
ATOM 624 N N . ARG A 1 82 ? 11.634 -7.354 -16.058 1.00 58.69 82 ARG A N 1
ATOM 625 C CA . ARG A 1 82 ? 12.336 -6.071 -16.254 1.00 58.69 82 ARG A CA 1
ATOM 626 C C . ARG A 1 82 ? 13.429 -6.141 -17.337 1.00 58.69 82 ARG A C 1
ATOM 628 O O . ARG A 1 82 ? 13.983 -5.122 -17.736 1.00 58.69 82 ARG A O 1
ATOM 635 N N . ASP A 1 83 ? 13.718 -7.355 -17.775 1.00 55.34 83 ASP A N 1
ATOM 636 C CA . ASP A 1 83 ? 14.695 -7.832 -18.740 1.00 55.34 83 ASP A CA 1
ATOM 637 C C . ASP A 1 83 ? 14.032 -8.376 -20.022 1.00 55.34 83 ASP A C 1
ATOM 639 O O . ASP A 1 83 ? 14.6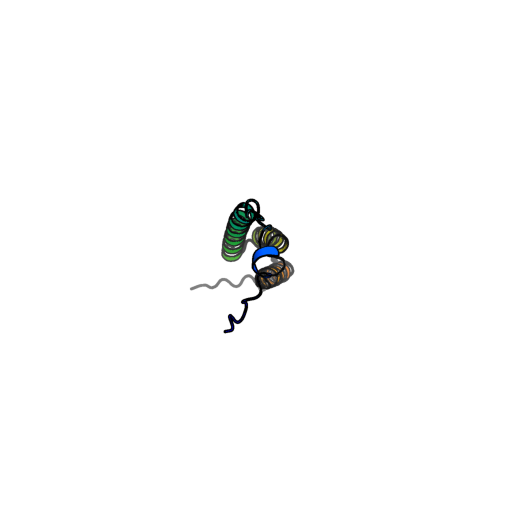99 -8.960 -20.875 1.00 55.34 83 ASP A O 1
ATOM 643 N N . SER A 1 84 ? 12.731 -8.126 -20.220 1.00 49.91 84 SER A N 1
ATOM 644 C CA . SER A 1 84 ? 12.091 -8.363 -21.511 1.00 49.91 84 SER A CA 1
ATOM 645 C C . SER A 1 84 ? 12.655 -7.374 -22.550 1.00 49.91 84 SER A C 1
ATOM 647 O O . SER A 1 84 ? 12.475 -6.159 -22.399 1.00 49.91 84 SER A O 1
ATOM 649 N N . PRO A 1 85 ? 13.324 -7.839 -23.626 1.00 55.44 85 PRO A N 1
ATOM 650 C CA . PRO A 1 85 ? 14.036 -6.979 -24.583 1.00 55.44 85 PRO A CA 1
ATOM 651 C C . PRO A 1 85 ? 13.131 -5.990 -25.343 1.00 55.44 85 PRO A C 1
ATOM 653 O O . PRO A 1 85 ? 13.629 -5.116 -26.048 1.00 55.44 85 PRO A O 1
ATOM 656 N N . CYS A 1 86 ? 11.807 -6.085 -25.183 1.00 55.72 86 CYS A N 1
ATOM 657 C CA . CYS A 1 86 ? 10.827 -5.195 -25.805 1.00 55.72 86 CYS A CA 1
ATOM 658 C C . CYS A 1 86 ? 10.546 -3.903 -25.010 1.00 55.72 86 CYS A C 1
ATOM 660 O O . CYS A 1 86 ? 9.980 -2.969 -25.573 1.00 55.72 86 CYS A O 1
ATOM 662 N N . ALA A 1 87 ? 10.934 -3.807 -23.731 1.00 55.12 87 ALA A N 1
ATOM 663 C CA . ALA A 1 87 ? 10.653 -2.625 -22.901 1.00 55.12 87 ALA A CA 1
ATOM 664 C C . ALA A 1 87 ? 11.644 -1.458 -23.114 1.00 55.12 87 ALA A C 1
ATOM 666 O O . ALA A 1 87 ? 11.386 -0.331 -22.690 1.00 55.12 87 ALA A O 1
ATOM 667 N N . ALA A 1 88 ? 12.765 -1.700 -23.801 1.00 51.50 88 ALA A N 1
ATOM 668 C CA . ALA A 1 88 ? 13.768 -0.693 -24.136 1.00 51.50 88 ALA A CA 1
ATOM 669 C C . ALA A 1 88 ? 13.514 -0.097 -25.531 1.00 51.50 88 ALA A C 1
ATOM 671 O O . ALA A 1 88 ? 14.301 -0.285 -26.457 1.00 51.50 88 ALA A O 1
ATOM 672 N N . HIS A 1 89 ? 12.413 0.635 -25.703 1.00 46.47 89 HIS A N 1
ATOM 673 C CA . HIS A 1 89 ? 12.296 1.568 -26.825 1.00 46.47 89 HIS A CA 1
ATOM 674 C C . HIS A 1 89 ? 12.474 2.994 -26.295 1.00 46.47 89 HIS A C 1
ATOM 676 O O . HIS A 1 89 ? 11.580 3.498 -25.607 1.00 46.47 89 HIS A O 1
ATOM 682 N N . PRO A 1 90 ? 13.623 3.654 -26.547 1.00 55.81 90 PRO A N 1
ATOM 683 C CA . PRO A 1 90 ? 13.782 5.045 -26.166 1.00 55.81 90 PRO A CA 1
ATOM 684 C C . PRO A 1 90 ? 12.762 5.872 -26.951 1.00 55.81 90 PRO A C 1
ATOM 686 O O . PRO A 1 90 ? 12.786 5.907 -28.182 1.00 55.81 90 PRO A O 1
ATOM 689 N N . ARG A 1 91 ? 11.858 6.554 -26.239 1.00 56.59 91 ARG A N 1
ATOM 690 C CA . ARG A 1 91 ? 11.142 7.696 -26.810 1.00 56.59 91 ARG A CA 1
ATOM 691 C C . ARG A 1 91 ? 12.171 8.800 -27.032 1.00 56.59 91 ARG A C 1
ATOM 693 O O . ARG A 1 91 ? 12.422 9.596 -26.133 1.00 56.59 91 ARG A O 1
ATOM 700 N N . ASN A 1 92 ? 12.785 8.802 -28.208 1.00 47.28 92 ASN A N 1
ATOM 701 C CA . ASN A 1 92 ? 13.441 9.990 -28.726 1.00 47.28 92 ASN A CA 1
ATOM 702 C C . ASN A 1 92 ? 12.332 10.982 -29.102 1.00 47.28 92 ASN A C 1
ATOM 704 O O . ASN A 1 92 ? 11.497 10.677 -29.957 1.00 47.28 92 ASN A O 1
ATOM 708 N N . LEU A 1 93 ? 12.295 12.104 -28.382 1.00 48.16 93 LEU A N 1
ATOM 709 C CA . LEU A 1 93 ? 11.671 13.347 -28.832 1.00 48.16 93 LEU A CA 1
ATOM 710 C C . LEU A 1 93 ? 12.652 14.077 -29.751 1.00 48.16 93 LEU A C 1
ATOM 712 O O . LEU A 1 93 ? 13.866 14.021 -29.445 1.00 48.16 93 LEU A O 1
#

Sequence (93 aa):
MLLRLRPLWILLFSSWVSVGPAGQQADDATIKRYSQQAEQALAGKDLGAAGSALEKLARLTPNVPEVYANLGTVYYTQIEPRDSPCAAHPRNL

Secondary structure (DSSP, 8-state):
-------TTHHHHSS------TTHHHHHHHHHHHHHHHHHHHHTT-HHHHHHHHHHHHHH-TT-HHHHHHHHHHHHHHHS-TT-TTS------

Radius of gyration: 24.83 Å; chains: 1; bounding box: 72×25×58 Å

Foldseek 3Di:
DDDPDPDPVVVVPPPDDPVDVPPVVVLVVLLVVLVVQLVVCVVVVVLVSNLVSLVVNCVSCVPDVVSVVSNVVSVVVVVPPPPPPVVPDDPDD